Protein AF-A0A2E7R011-F1 (afdb_monomer_lite)

Secondary structure (DSSP, 8-state):
-HHHHHTTSSS----HHHHHHHHHHHHHHHHTS-HHHHHHHHHHHHHTTSS-HHHHHHHHHHHHHHHHHHHHHTT--HHHHHHHHHHTS----TTTSPPTTTTTT----S--PPP--------PPP--------

Radius of gyration: 21.11 Å; chains: 1; bounding box: 48×25×80 Å

pLDDT: mean 77.95, std 20.34, range [31.95, 95.88]

Foldseek 3Di:
DVVCCVVVVDVDDDPPVCVVVVVVVVVVQVLQAAPLVVVLVVVLVVVLVPDDPVVSVVSNVVSVVVSQVVLVVLVARQVVQQCCCVPPVVQDDVVPHRGACRNVSDRDDPDDRRPPDPPPPPPPDPPPPDDDDD

Sequence (134 aa):
GKEAAKMGMVNYSVPLKNLRKETLKLAKELLEKNPNVLRGTKHAIRATQDMSWRAAADYLAAKGAEIKVRDAARGHDAYAEGIRQFIDEKAYRPVFSPYVGAADGKTTEKGGKPRASAARKKKASPKKRVGKKK

Structure (mmCI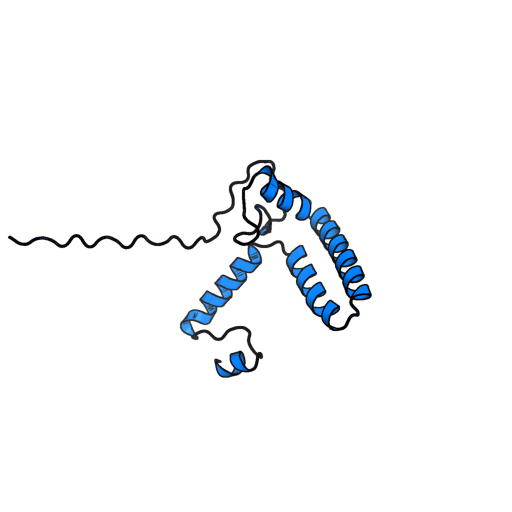F, N/CA/C/O backbone):
data_AF-A0A2E7R011-F1
#
_entry.id   AF-A0A2E7R011-F1
#
loop_
_atom_site.group_PDB
_atom_site.id
_atom_site.type_symbol
_atom_site.label_atom_id
_atom_site.label_alt_id
_atom_site.label_comp_id
_atom_site.label_asym_id
_atom_site.label_entity_id
_atom_site.label_seq_id
_atom_site.pdbx_PDB_ins_code
_atom_site.Cartn_x
_atom_site.Cartn_y
_atom_site.Cartn_z
_atom_site.occupancy
_atom_site.B_iso_or_equiv
_atom_site.auth_seq_id
_atom_site.auth_comp_id
_atom_site.auth_asym_id
_atom_site.auth_atom_id
_atom_site.pdbx_PDB_model_num
ATOM 1 N N . GLY A 1 1 ? -24.058 -0.841 13.703 1.00 80.44 1 GLY A N 1
ATOM 2 C CA . GLY A 1 1 ? -22.624 -1.023 14.021 1.00 80.44 1 GLY A CA 1
ATOM 3 C C . GLY A 1 1 ? -22.166 -2.440 13.736 1.00 80.44 1 GLY A C 1
ATOM 4 O O . GLY A 1 1 ? -21.588 -2.681 12.687 1.00 80.44 1 GLY A O 1
ATOM 5 N N . LYS A 1 2 ? -22.460 -3.383 14.640 1.00 87.31 2 LYS A N 1
ATOM 6 C CA . LYS A 1 2 ? -22.047 -4.790 14.492 1.00 87.31 2 LYS A CA 1
ATOM 7 C C . LYS A 1 2 ? -22.677 -5.480 13.277 1.00 87.31 2 LYS A C 1
ATOM 9 O O . LYS A 1 2 ? -21.984 -6.198 12.572 1.00 87.31 2 LYS A O 1
ATOM 14 N N . GLU A 1 3 ? -23.955 -5.228 13.005 1.00 89.75 3 GLU A N 1
ATOM 15 C CA . GLU A 1 3 ? -24.648 -5.782 11.829 1.00 89.75 3 GLU A CA 1
ATOM 16 C C . GLU A 1 3 ? -24.116 -5.210 10.513 1.00 89.75 3 GLU A C 1
ATOM 18 O O . GLU A 1 3 ? -23.797 -5.970 9.609 1.00 89.75 3 GLU A O 1
ATOM 23 N N . ALA A 1 4 ? -23.880 -3.896 10.445 1.00 89.00 4 ALA A N 1
ATOM 24 C CA . ALA A 1 4 ? -23.251 -3.263 9.283 1.00 89.00 4 ALA A CA 1
ATOM 25 C C . ALA A 1 4 ? -21.858 -3.845 8.964 1.00 89.00 4 ALA A C 1
ATOM 27 O O . ALA A 1 4 ? -21.492 -3.957 7.797 1.00 89.00 4 ALA A O 1
ATOM 28 N N . ALA A 1 5 ? -21.089 -4.239 9.989 1.00 90.62 5 ALA A N 1
ATOM 29 C CA . ALA A 1 5 ? -19.804 -4.909 9.789 1.00 90.62 5 ALA A CA 1
ATOM 30 C C . ALA A 1 5 ? -19.973 -6.335 9.244 1.00 90.62 5 ALA A C 1
ATOM 32 O O . ALA A 1 5 ? -19.207 -6.751 8.383 1.00 90.62 5 ALA A O 1
ATOM 33 N N . LYS A 1 6 ? -21.002 -7.071 9.693 1.00 91.44 6 LYS A N 1
ATOM 34 C CA . LYS A 1 6 ? -21.328 -8.401 9.149 1.00 91.44 6 LYS A CA 1
ATOM 35 C C . LYS A 1 6 ? -21.752 -8.335 7.681 1.00 91.44 6 LYS A C 1
ATOM 37 O O . LYS A 1 6 ? -21.399 -9.218 6.914 1.00 91.44 6 LYS A O 1
ATOM 42 N N . MET A 1 7 ? -22.483 -7.289 7.301 1.00 92.75 7 MET A N 1
ATOM 43 C CA . MET A 1 7 ? -22.945 -7.062 5.927 1.00 92.75 7 MET A CA 1
ATOM 44 C C . MET A 1 7 ? -21.853 -6.495 4.999 1.00 92.75 7 MET A C 1
ATOM 46 O O . MET A 1 7 ? -22.113 -6.290 3.820 1.00 92.75 7 MET A O 1
ATOM 50 N N . GLY A 1 8 ? -20.649 -6.199 5.506 1.00 87.44 8 GLY A N 1
ATOM 51 C CA . GLY A 1 8 ? -19.546 -5.646 4.707 1.00 87.44 8 GLY A CA 1
ATOM 52 C C . GLY A 1 8 ? -19.670 -4.154 4.367 1.00 87.44 8 GLY A C 1
ATOM 53 O O . GLY A 1 8 ? -18.836 -3.624 3.639 1.00 87.44 8 GLY A O 1
ATOM 54 N N . MET A 1 9 ? -20.666 -3.451 4.916 1.00 91.25 9 MET A N 1
ATOM 55 C CA . MET A 1 9 ? -20.848 -2.008 4.706 1.00 91.25 9 MET A CA 1
ATOM 56 C C . MET A 1 9 ? -19.799 -1.177 5.460 1.00 91.25 9 MET A C 1
ATOM 58 O O . MET A 1 9 ? -19.450 -0.076 5.039 1.00 91.25 9 MET A O 1
ATOM 62 N N . VAL A 1 10 ? -19.285 -1.698 6.580 1.00 91.50 10 VAL A N 1
ATOM 63 C CA . VAL A 1 10 ? -18.169 -1.097 7.322 1.00 91.50 10 VAL A CA 1
ATOM 64 C C . VAL A 1 10 ? -17.085 -2.130 7.599 1.00 91.50 10 VAL A C 1
ATOM 66 O O . VAL A 1 10 ? -17.369 -3.281 7.913 1.00 91.50 10 VAL A O 1
ATOM 69 N N . ASN A 1 11 ? -15.830 -1.695 7.543 1.00 89.31 11 ASN A N 1
ATOM 70 C CA . ASN A 1 11 ? -14.667 -2.577 7.656 1.00 89.31 11 ASN A CA 1
ATOM 71 C C . ASN A 1 11 ? -14.548 -3.184 9.066 1.00 89.31 11 ASN A C 1
ATOM 73 O O . ASN A 1 11 ? -14.229 -4.357 9.223 1.00 89.31 11 ASN A O 1
ATOM 77 N N . TYR A 1 12 ? -14.793 -2.369 10.100 1.00 89.06 12 TYR A N 1
ATOM 78 C CA . TYR A 1 12 ? -14.682 -2.757 11.507 1.00 89.06 12 TYR A CA 1
ATOM 79 C C . TYR A 1 12 ? -15.760 -2.066 12.347 1.00 89.06 12 TYR A C 1
ATOM 81 O O . TYR A 1 12 ? -16.041 -0.882 12.160 1.00 89.06 12 TYR A O 1
ATOM 89 N N . SER A 1 13 ? -16.320 -2.779 13.329 1.00 92.12 13 SER A N 1
ATOM 90 C CA . SER A 1 13 ? -17.203 -2.197 14.347 1.00 92.12 13 SER A CA 1
ATOM 91 C C . SER A 1 13 ? -16.509 -2.198 15.706 1.00 92.12 13 SER A C 1
ATOM 93 O O . SER A 1 13 ? -16.194 -3.251 16.254 1.00 92.12 13 SER A O 1
ATOM 95 N N . VAL A 1 14 ? -16.304 -1.005 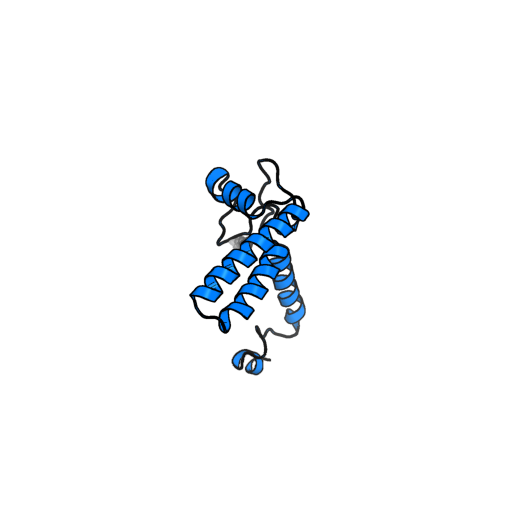16.266 1.00 90.94 14 VAL A N 1
ATOM 96 C CA . VAL A 1 14 ? -15.696 -0.799 17.589 1.00 90.94 14 VAL A CA 1
ATOM 97 C C . VAL A 1 14 ? -16.651 -0.022 18.506 1.00 90.94 14 VAL A C 1
ATOM 99 O O . VAL A 1 14 ? -17.513 0.703 18.003 1.00 90.94 14 VAL A O 1
ATOM 102 N N . PRO A 1 15 ? -16.540 -0.146 19.845 1.00 93.06 15 PRO A N 1
ATOM 103 C CA . PRO A 1 15 ? -17.335 0.662 20.770 1.00 93.06 15 PRO A CA 1
ATOM 104 C C . PRO A 1 15 ? -17.109 2.162 20.549 1.00 93.06 15 PRO A C 1
ATOM 106 O O . PRO A 1 15 ? -15.970 2.583 20.348 1.00 93.06 15 PRO A O 1
ATOM 109 N N . LEU A 1 16 ? -18.166 2.976 20.664 1.00 91.00 16 LEU A N 1
ATOM 110 C CA . LEU A 1 16 ? -18.125 4.420 20.380 1.00 91.00 16 LEU A CA 1
ATOM 111 C C . LEU A 1 16 ? -16.990 5.147 21.123 1.00 91.00 16 LEU A C 1
ATOM 113 O O . LEU A 1 16 ? -16.259 5.930 20.523 1.00 91.00 16 LEU A O 1
ATOM 117 N N . LYS A 1 17 ? -16.776 4.808 22.403 1.00 93.75 17 LYS A N 1
ATOM 118 C CA . LYS A 1 17 ? -15.702 5.371 23.245 1.00 93.75 17 LYS A CA 1
ATOM 119 C C . LYS A 1 17 ? -14.294 5.162 22.662 1.00 93.75 17 LYS A C 1
ATOM 121 O O . LYS A 1 17 ? -13.402 5.965 22.911 1.00 93.75 17 LYS A O 1
ATOM 126 N N . ASN A 1 18 ? -14.097 4.103 21.875 1.00 92.56 18 ASN A N 1
ATOM 127 C CA . ASN A 1 18 ? -12.809 3.735 21.286 1.00 92.56 18 ASN A CA 1
ATOM 128 C C . ASN A 1 18 ? -12.691 4.103 19.801 1.00 92.56 18 ASN A C 1
ATOM 130 O O . ASN A 1 18 ? -11.597 3.986 19.251 1.00 92.56 18 ASN A O 1
ATOM 134 N N . LEU A 1 19 ? -13.768 4.567 19.156 1.00 92.44 19 LEU A N 1
ATOM 135 C CA . LEU A 1 19 ? -13.812 4.810 17.711 1.00 92.44 19 LEU A CA 1
ATOM 136 C C . LEU A 1 19 ? -12.668 5.712 17.244 1.00 92.44 19 LEU A C 1
ATOM 138 O O . LEU A 1 19 ? -11.868 5.319 16.401 1.00 92.44 19 LEU A O 1
ATOM 142 N N . ARG A 1 20 ? -12.519 6.886 17.867 1.00 93.38 20 ARG A N 1
ATOM 143 C CA . ARG A 1 20 ? -11.462 7.842 17.511 1.00 93.38 20 ARG A CA 1
ATOM 144 C C . ARG A 1 20 ? -10.063 7.254 17.694 1.00 93.38 20 ARG A C 1
ATOM 146 O O . ARG A 1 20 ? -9.182 7.489 16.873 1.00 93.38 20 ARG A O 1
ATOM 153 N N . LYS A 1 21 ? -9.856 6.482 18.761 1.00 95.19 21 LYS A N 1
ATOM 154 C CA . LYS A 1 21 ? -8.562 5.867 19.071 1.00 95.19 21 LYS A CA 1
ATOM 155 C C . LYS A 1 21 ? -8.174 4.825 18.022 1.00 95.19 21 LYS A C 1
ATOM 157 O O . LYS A 1 21 ? -7.042 4.857 17.545 1.00 95.19 21 LYS A O 1
ATOM 162 N N . GLU A 1 22 ? -9.092 3.934 17.655 1.00 93.25 22 GLU A N 1
ATOM 163 C CA . GLU A 1 22 ? -8.824 2.887 16.662 1.00 93.25 22 GLU A CA 1
ATOM 164 C C . GLU A 1 22 ? -8.670 3.468 15.247 1.00 93.25 22 GLU A C 1
ATOM 166 O O . GLU A 1 22 ? -7.746 3.078 14.536 1.00 93.25 22 GLU A O 1
ATOM 171 N N . THR A 1 23 ? -9.462 4.479 14.867 1.00 93.62 23 THR A N 1
ATOM 172 C CA . THR A 1 23 ? -9.281 5.185 13.585 1.00 93.62 23 THR A CA 1
ATOM 173 C C . THR A 1 23 ? -7.911 5.856 13.496 1.00 93.62 23 THR A C 1
ATOM 175 O O . THR A 1 23 ? -7.213 5.715 12.494 1.00 93.62 23 THR A O 1
ATOM 178 N N . LEU A 1 24 ? -7.477 6.550 14.557 1.00 94.94 24 LEU A N 1
ATOM 179 C CA . LEU A 1 24 ? -6.154 7.182 14.590 1.00 94.94 24 LEU A CA 1
ATOM 180 C C . LEU A 1 24 ? -5.019 6.159 14.575 1.00 94.94 24 LEU A C 1
ATOM 182 O O . LEU A 1 24 ? -3.969 6.422 13.995 1.00 94.94 24 LEU A O 1
ATOM 186 N N . LYS A 1 25 ? -5.208 5.001 15.211 1.00 93.88 25 LYS A N 1
ATOM 187 C CA . LYS A 1 25 ? -4.238 3.906 15.171 1.00 93.88 25 LYS A CA 1
ATOM 188 C C . LYS A 1 25 ? -4.057 3.392 13.741 1.00 93.88 25 LYS A C 1
ATOM 190 O O . LYS A 1 25 ? -2.921 3.287 13.295 1.00 93.88 25 LYS A O 1
ATOM 195 N N . LEU A 1 26 ? -5.155 3.150 13.023 1.00 91.62 26 LEU A N 1
ATOM 196 C CA . LEU A 1 26 ? -5.108 2.732 11.621 1.00 91.62 26 LEU A CA 1
ATOM 197 C C . LEU A 1 26 ? -4.449 3.799 10.736 1.00 91.62 26 LEU A C 1
ATOM 199 O O . LEU A 1 26 ? -3.589 3.478 9.922 1.00 91.62 26 LEU A O 1
ATOM 203 N N . ALA A 1 27 ? -4.801 5.073 10.924 1.00 91.56 27 ALA A N 1
ATOM 204 C CA . ALA A 1 27 ? -4.200 6.171 10.168 1.00 91.56 27 ALA A CA 1
ATOM 205 C C . ALA A 1 27 ? -2.680 6.255 10.384 1.00 91.56 27 ALA A C 1
ATOM 207 O O . ALA A 1 27 ? -1.933 6.409 9.423 1.00 91.56 27 ALA A O 1
ATOM 208 N N . LYS A 1 28 ? -2.210 6.093 11.628 1.00 91.81 28 LYS A N 1
ATOM 209 C CA . LYS A 1 28 ? -0.773 6.053 11.940 1.00 91.81 28 LYS A CA 1
ATOM 210 C C . LYS A 1 28 ? -0.070 4.888 11.249 1.00 91.81 28 LYS A C 1
ATOM 212 O O . LYS A 1 28 ? 0.995 5.086 10.684 1.00 91.81 28 LYS A O 1
ATOM 217 N N . GLU A 1 29 ? -0.688 3.713 11.228 1.00 89.69 29 GLU A N 1
ATOM 218 C CA . GLU A 1 29 ? -0.121 2.538 10.561 1.00 89.69 29 GLU A CA 1
ATOM 219 C C . GLU A 1 29 ? -0.032 2.698 9.032 1.00 89.69 29 GLU A C 1
ATOM 221 O O . GLU A 1 29 ? 0.856 2.139 8.385 1.00 89.69 29 GLU A O 1
ATOM 226 N N . LEU A 1 30 ? -0.963 3.444 8.429 1.00 88.44 30 LEU A N 1
ATOM 227 C CA . LEU A 1 30 ? -0.917 3.776 7.004 1.00 88.44 30 LEU A CA 1
ATOM 228 C C . LEU A 1 30 ? 0.138 4.844 6.701 1.00 88.44 30 LEU A C 1
ATOM 230 O O . LEU A 1 30 ? 0.804 4.747 5.676 1.00 88.44 30 LEU A O 1
ATOM 234 N N . LEU A 1 31 ? 0.325 5.816 7.598 1.00 88.75 31 LEU A N 1
ATOM 235 C CA . LEU A 1 31 ? 1.348 6.859 7.464 1.00 88.75 31 LEU A CA 1
ATOM 236 C C . LEU A 1 31 ? 2.777 6.314 7.526 1.00 88.75 31 LEU A C 1
ATOM 238 O O . LEU A 1 31 ? 3.675 6.929 6.970 1.00 88.75 31 LEU A O 1
ATOM 242 N N . GLU A 1 32 ? 3.003 5.179 8.188 1.00 88.25 32 GLU A N 1
ATOM 243 C CA . GLU A 1 32 ? 4.323 4.537 8.251 1.00 88.25 32 GLU A CA 1
ATOM 244 C C . GLU A 1 32 ? 4.770 3.927 6.907 1.00 88.25 32 GLU A C 1
ATOM 246 O O . GLU A 1 32 ? 5.944 3.595 6.743 1.00 88.25 32 GLU A O 1
ATOM 251 N N . LYS A 1 33 ? 3.854 3.765 5.946 1.00 88.06 33 LYS A N 1
ATOM 252 C CA . LYS A 1 33 ? 4.109 3.134 4.644 1.00 88.06 33 LYS A CA 1
ATOM 253 C C . LYS A 1 33 ? 4.303 4.193 3.555 1.00 88.06 33 LYS A C 1
ATOM 255 O O . LYS A 1 33 ? 3.838 5.323 3.682 1.00 88.06 33 LYS A O 1
ATOM 260 N N . ASN A 1 34 ? 4.934 3.809 2.444 1.00 88.50 34 ASN A N 1
ATOM 261 C CA . ASN A 1 34 ? 5.108 4.714 1.308 1.00 88.50 34 ASN A CA 1
ATOM 262 C C . ASN A 1 34 ? 3.742 5.064 0.663 1.00 88.50 34 ASN A C 1
ATOM 264 O O . ASN A 1 34 ? 3.027 4.159 0.213 1.00 88.50 34 ASN A O 1
ATOM 268 N N . PRO A 1 35 ? 3.373 6.359 0.570 1.00 88.88 35 PRO A N 1
ATOM 269 C CA . PRO A 1 35 ? 2.081 6.789 0.035 1.00 88.88 35 PRO A CA 1
ATOM 270 C C . PRO A 1 35 ? 1.889 6.483 -1.460 1.00 88.88 35 PRO A C 1
ATOM 272 O O . PRO A 1 35 ? 0.768 6.180 -1.875 1.00 88.88 35 PRO A O 1
ATOM 275 N N . ASN A 1 36 ? 2.950 6.524 -2.273 1.00 90.25 36 ASN A N 1
ATOM 276 C CA . ASN A 1 36 ? 2.880 6.210 -3.703 1.00 90.25 36 ASN A CA 1
ATOM 277 C C . ASN A 1 36 ? 2.592 4.725 -3.925 1.00 90.25 36 ASN A C 1
ATOM 279 O O . ASN A 1 36 ? 1.724 4.380 -4.730 1.00 90.25 36 ASN A O 1
ATOM 283 N N . VAL A 1 37 ? 3.257 3.861 -3.152 1.00 89.94 37 VAL A N 1
ATOM 284 C CA . VAL A 1 37 ? 3.026 2.412 -3.166 1.00 89.94 37 VAL A CA 1
ATOM 285 C C . VAL A 1 37 ? 1.596 2.103 -2.724 1.00 89.94 37 VAL A C 1
ATOM 287 O O . VAL A 1 37 ? 0.883 1.394 -3.426 1.00 89.94 37 VAL A O 1
ATOM 290 N N . LEU A 1 38 ? 1.119 2.694 -1.620 1.00 91.25 38 LEU A N 1
ATOM 291 C CA . LEU A 1 38 ? -0.259 2.495 -1.150 1.00 91.25 38 LEU A CA 1
ATOM 292 C C . LEU A 1 38 ? -1.305 2.903 -2.193 1.00 91.25 38 LEU A C 1
ATOM 294 O O . LEU A 1 38 ? -2.286 2.187 -2.415 1.00 91.25 38 LEU A O 1
ATOM 298 N N . ARG A 1 39 ? -1.100 4.050 -2.849 1.00 91.50 39 ARG A N 1
ATOM 299 C CA . ARG A 1 39 ? -1.984 4.523 -3.918 1.00 91.50 39 ARG A CA 1
ATOM 300 C C . ARG A 1 39 ? -1.974 3.568 -5.110 1.00 91.50 39 ARG A C 1
ATOM 302 O O . ARG A 1 39 ? -3.044 3.211 -5.603 1.00 91.50 39 ARG A O 1
ATOM 309 N N . GLY A 1 40 ? -0.787 3.150 -5.546 1.00 92.50 40 GLY A N 1
ATOM 310 C CA . GLY A 1 40 ? -0.613 2.204 -6.643 1.00 92.50 40 GLY A CA 1
ATOM 311 C C . GLY A 1 40 ? -1.312 0.876 -6.363 1.00 92.50 40 GLY A C 1
ATOM 312 O O . GLY A 1 40 ? -2.126 0.438 -7.171 1.00 92.50 40 GLY A O 1
ATOM 313 N N . THR A 1 41 ? -1.111 0.306 -5.174 1.00 92.81 41 THR A N 1
ATOM 314 C CA . THR A 1 41 ? -1.771 -0.932 -4.738 1.00 92.81 41 THR A CA 1
ATOM 315 C C . THR A 1 41 ? -3.292 -0.794 -4.703 1.00 92.81 41 THR A C 1
ATOM 317 O O . THR A 1 41 ? -4.004 -1.689 -5.151 1.00 92.81 41 THR A O 1
ATOM 320 N N . LYS A 1 42 ? -3.825 0.345 -4.241 1.00 93.75 42 LYS A N 1
ATOM 321 C CA . LYS A 1 42 ? -5.276 0.592 -4.261 1.00 93.75 42 LYS A CA 1
ATOM 322 C C . LYS A 1 42 ? -5.840 0.597 -5.685 1.00 93.75 42 LYS A C 1
ATOM 324 O O . LYS A 1 42 ? -6.937 0.089 -5.905 1.00 93.75 42 LYS A O 1
ATOM 329 N N . HIS A 1 43 ? -5.120 1.187 -6.637 1.00 94.06 43 HIS A N 1
ATOM 330 C CA . HIS A 1 43 ? -5.529 1.200 -8.043 1.00 94.06 43 HIS A CA 1
ATOM 331 C C . HIS A 1 43 ? -5.385 -0.178 -8.694 1.00 94.06 43 HIS A C 1
ATOM 333 O O . HIS A 1 43 ? -6.246 -0.558 -9.480 1.00 94.06 43 HIS A O 1
ATOM 339 N N . ALA A 1 44 ? -4.331 -0.920 -8.344 1.00 94.38 44 ALA A N 1
ATOM 340 C CA . ALA A 1 44 ? -4.109 -2.294 -8.773 1.00 94.38 44 ALA A CA 1
ATOM 341 C C . ALA A 1 44 ? -5.291 -3.185 -8.389 1.00 94.38 44 ALA A C 1
ATOM 343 O O . ALA A 1 44 ? -5.973 -3.685 -9.271 1.00 94.38 44 ALA A O 1
ATOM 344 N N . ILE A 1 45 ? -5.603 -3.269 -7.092 1.00 93.62 45 ILE A N 1
ATOM 345 C CA . ILE A 1 45 ? -6.658 -4.149 -6.569 1.00 93.62 45 ILE A CA 1
ATOM 346 C C . ILE A 1 45 ? -8.012 -3.877 -7.232 1.00 93.62 45 ILE A C 1
ATOM 348 O O . ILE A 1 45 ? -8.734 -4.815 -7.538 1.00 93.62 45 ILE A O 1
ATOM 352 N N . ARG A 1 46 ? -8.365 -2.604 -7.449 1.00 92.69 46 ARG A N 1
ATOM 353 C CA . ARG A 1 46 ? -9.658 -2.238 -8.046 1.00 92.69 46 ARG A CA 1
ATOM 354 C C . ARG A 1 46 ? -9.741 -2.574 -9.530 1.00 92.69 46 ARG A C 1
ATOM 356 O O . ARG A 1 46 ? -10.783 -3.012 -9.981 1.00 92.69 46 ARG A O 1
ATOM 363 N N . ALA A 1 47 ? -8.669 -2.345 -10.281 1.00 92.75 47 ALA A N 1
ATOM 364 C CA . ALA A 1 47 ? -8.683 -2.549 -11.725 1.00 92.75 47 ALA A CA 1
ATOM 365 C C . ALA A 1 47 ? -8.539 -4.028 -12.105 1.00 92.75 47 ALA A C 1
ATOM 367 O O . ALA A 1 47 ? -9.146 -4.476 -13.068 1.00 92.75 47 ALA A O 1
ATOM 368 N N . THR A 1 48 ? -7.767 -4.807 -11.342 1.00 93.81 48 THR A N 1
ATOM 369 C CA . THR A 1 48 ? -7.490 -6.214 -11.670 1.00 93.81 48 THR A CA 1
ATOM 370 C C . THR A 1 48 ? -8.687 -7.140 -11.448 1.00 93.81 48 THR A C 1
ATOM 372 O O . THR A 1 48 ? -8.630 -8.285 -11.877 1.00 93.81 48 THR A O 1
ATOM 375 N N . GLN A 1 49 ? -9.740 -6.684 -10.759 1.00 91.69 49 GLN A N 1
ATOM 376 C CA . GLN A 1 49 ? -10.936 -7.489 -10.475 1.00 91.69 49 GLN A CA 1
ATOM 377 C C . GLN A 1 49 ? -11.742 -7.819 -11.735 1.00 91.69 49 GLN A C 1
ATOM 379 O O . GLN A 1 49 ? -12.271 -8.921 -11.835 1.00 91.69 49 GLN A O 1
ATOM 384 N N . ASP A 1 50 ? -11.764 -6.903 -12.703 1.00 91.38 50 ASP A N 1
ATOM 385 C CA . ASP A 1 50 ? -12.576 -7.028 -13.919 1.00 91.38 50 ASP A CA 1
ATOM 386 C C . ASP A 1 50 ? -11.739 -7.414 -15.156 1.00 91.38 50 ASP A C 1
ATOM 388 O O . ASP A 1 50 ? -12.242 -7.463 -16.277 1.00 91.38 50 ASP A O 1
ATOM 392 N N . MET A 1 51 ? -10.437 -7.666 -14.977 1.00 93.31 51 MET A N 1
ATOM 393 C CA . MET A 1 51 ? -9.488 -7.927 -16.064 1.00 93.31 51 MET A CA 1
ATOM 394 C C . MET A 1 51 ? -9.166 -9.416 -16.214 1.00 93.31 51 MET A C 1
ATOM 396 O O . MET A 1 51 ? -9.096 -10.167 -15.242 1.00 93.31 51 MET A O 1
ATOM 400 N N . SER A 1 52 ? -8.863 -9.836 -17.447 1.00 95.88 52 SER A N 1
ATOM 401 C CA . SER A 1 52 ? -8.256 -11.150 -17.682 1.00 95.88 52 SER A CA 1
ATOM 402 C C . SER A 1 52 ? -6.862 -11.219 -17.057 1.00 95.88 52 SER A C 1
ATOM 404 O O . SER A 1 52 ? -6.180 -10.203 -16.926 1.00 95.88 52 SER A O 1
ATOM 406 N N . TRP A 1 53 ? -6.391 -12.424 -16.731 1.00 93.94 53 TRP A N 1
ATOM 407 C CA . TRP A 1 53 ? -5.079 -12.607 -16.101 1.00 93.94 53 TRP A CA 1
ATOM 408 C C . TRP A 1 53 ? -3.930 -11.943 -16.880 1.00 93.94 53 TRP A C 1
ATOM 410 O O . TRP A 1 53 ? -3.087 -11.279 -16.281 1.00 93.94 53 TRP A O 1
ATOM 420 N N . ARG A 1 54 ? -3.919 -12.063 -18.216 1.00 95.75 54 ARG A N 1
ATOM 421 C CA . ARG A 1 54 ? -2.876 -11.454 -19.062 1.00 95.75 54 ARG A CA 1
ATOM 422 C C . ARG A 1 54 ? -2.911 -9.927 -18.998 1.00 95.75 54 ARG A C 1
ATOM 424 O O . ARG A 1 54 ? -1.868 -9.306 -18.827 1.00 95.75 54 ARG A O 1
ATOM 431 N N . ALA A 1 55 ? -4.104 -9.339 -19.089 1.00 95.25 55 ALA A N 1
ATOM 432 C CA . ALA A 1 55 ? -4.281 -7.893 -18.988 1.00 95.25 55 ALA A CA 1
ATOM 433 C C . ALA A 1 55 ? -3.944 -7.377 -17.580 1.00 95.25 55 ALA A C 1
ATOM 435 O O . ALA A 1 55 ? -3.297 -6.346 -17.432 1.00 95.25 55 ALA A O 1
ATOM 436 N N . ALA A 1 56 ? -4.321 -8.125 -16.541 1.00 95.38 56 ALA A N 1
ATOM 437 C CA . ALA A 1 56 ? -3.987 -7.804 -15.162 1.00 95.38 56 ALA A CA 1
ATOM 438 C C . ALA A 1 56 ? -2.468 -7.834 -14.924 1.00 95.38 56 ALA A C 1
ATOM 440 O O . ALA A 1 56 ? -1.942 -6.938 -14.270 1.00 95.38 56 ALA A O 1
ATOM 441 N N . ALA A 1 57 ? -1.755 -8.825 -15.470 1.00 94.75 57 ALA A N 1
ATOM 442 C CA . ALA A 1 57 ? -0.301 -8.916 -15.360 1.00 94.75 57 ALA A CA 1
ATOM 443 C C . ALA A 1 57 ? 0.402 -7.714 -16.014 1.00 94.75 57 ALA A C 1
ATOM 445 O O . ALA A 1 57 ? 1.273 -7.103 -15.391 1.00 94.75 57 ALA A O 1
ATOM 446 N N . ASP A 1 58 ? -0.024 -7.333 -17.221 1.00 95.50 58 ASP A N 1
ATOM 447 C CA . ASP A 1 58 ? 0.509 -6.162 -17.925 1.00 95.50 58 ASP A CA 1
ATOM 448 C C . ASP A 1 58 ? 0.200 -4.856 -17.172 1.00 95.50 58 ASP A C 1
ATOM 450 O O . ASP A 1 58 ? 1.082 -4.034 -16.914 1.00 95.50 58 ASP A O 1
ATOM 454 N N . TYR A 1 59 ? -1.031 -4.709 -16.676 1.00 95.31 59 TYR A N 1
ATOM 455 C CA . TYR A 1 59 ? -1.429 -3.560 -15.866 1.00 95.31 59 TYR A CA 1
ATOM 456 C C . TYR A 1 59 ? -0.624 -3.445 -14.563 1.00 95.31 59 TYR A C 1
ATOM 458 O O . TYR A 1 59 ? -0.216 -2.346 -14.176 1.00 95.31 59 TYR A O 1
ATOM 466 N N . LEU A 1 60 ? -0.361 -4.563 -13.879 1.00 94.62 60 LEU A N 1
ATOM 467 C CA . LEU A 1 60 ? 0.474 -4.586 -12.676 1.00 94.62 60 LEU A CA 1
ATOM 468 C C . LEU A 1 60 ? 1.919 -4.179 -12.984 1.00 94.62 60 LEU A C 1
ATOM 470 O O . LEU A 1 60 ? 2.502 -3.411 -12.214 1.00 94.62 60 LEU A O 1
ATOM 474 N N . ALA A 1 61 ? 2.479 -4.633 -14.108 1.00 94.19 61 ALA A N 1
ATOM 475 C CA . ALA A 1 61 ? 3.809 -4.227 -14.551 1.00 94.19 61 ALA A CA 1
ATOM 476 C C . ALA A 1 61 ? 3.868 -2.716 -14.836 1.00 94.19 61 ALA A C 1
ATOM 478 O O . ALA A 1 61 ? 4.746 -2.019 -14.315 1.00 94.19 61 ALA A O 1
ATOM 479 N N . ALA A 1 62 ? 2.880 -2.186 -15.563 1.00 94.69 62 ALA A N 1
ATOM 480 C CA . ALA A 1 62 ? 2.759 -0.759 -15.851 1.00 94.69 62 ALA A CA 1
ATOM 481 C C . ALA A 1 62 ? 2.614 0.081 -14.569 1.00 94.69 62 ALA A C 1
ATOM 483 O O . ALA A 1 62 ? 3.293 1.097 -14.400 1.00 94.69 62 ALA A O 1
ATOM 484 N N . LYS A 1 63 ? 1.790 -0.366 -13.610 1.00 93.94 63 LYS A N 1
ATOM 485 C CA . LYS A 1 63 ? 1.658 0.304 -12.306 1.00 93.94 63 LYS A CA 1
ATOM 486 C C . LYS A 1 63 ? 2.932 0.240 -11.477 1.00 93.94 63 LYS A C 1
ATOM 488 O O . LYS A 1 63 ? 3.256 1.224 -10.816 1.00 93.94 63 LYS A O 1
ATOM 493 N N . GLY A 1 64 ? 3.677 -0.861 -11.538 1.00 92.00 64 GLY A N 1
ATOM 494 C CA . GLY A 1 64 ? 4.996 -0.970 -10.919 1.00 92.00 64 GLY A CA 1
ATOM 495 C C . GLY A 1 64 ? 5.977 0.074 -11.461 1.00 92.00 64 GLY A C 1
ATOM 496 O O . GLY A 1 64 ? 6.653 0.743 -10.679 1.00 92.00 64 GLY A O 1
ATOM 497 N N . ALA A 1 65 ? 6.013 0.268 -12.781 1.00 92.12 65 ALA A N 1
ATOM 498 C CA . ALA A 1 65 ? 6.834 1.301 -13.411 1.00 92.12 65 ALA A CA 1
ATOM 499 C C . ALA A 1 65 ? 6.398 2.721 -12.999 1.00 92.12 65 ALA A C 1
ATOM 501 O O . ALA A 1 65 ? 7.234 3.540 -12.620 1.00 92.12 65 ALA A O 1
ATOM 502 N N . GLU A 1 66 ? 5.090 2.998 -12.978 1.00 92.12 66 GLU A N 1
ATOM 503 C CA . GLU A 1 66 ? 4.535 4.289 -12.541 1.00 92.12 66 GLU A CA 1
ATOM 504 C C . GLU A 1 66 ? 4.913 4.628 -11.089 1.00 92.12 66 GLU A C 1
ATOM 506 O O . GLU A 1 66 ? 5.252 5.775 -10.788 1.00 92.12 66 GLU A O 1
ATOM 511 N N . ILE A 1 67 ? 4.876 3.643 -10.183 1.00 90.94 67 ILE A N 1
ATOM 512 C CA . ILE A 1 67 ? 5.289 3.825 -8.783 1.00 90.94 67 ILE A CA 1
ATOM 513 C C . ILE A 1 67 ? 6.767 4.215 -8.713 1.00 90.94 67 ILE A C 1
ATOM 515 O O . ILE A 1 67 ? 7.091 5.191 -8.040 1.00 90.94 67 ILE A O 1
ATOM 519 N N . LYS A 1 68 ? 7.644 3.510 -9.441 1.00 88.81 68 LYS A N 1
ATOM 520 C CA . LYS A 1 68 ? 9.087 3.801 -9.462 1.00 88.81 68 LYS A CA 1
ATOM 521 C C . LYS A 1 68 ? 9.377 5.223 -9.935 1.00 88.81 68 LYS A C 1
ATOM 523 O O . LYS A 1 68 ? 10.149 5.926 -9.297 1.00 88.81 68 LYS A O 1
ATOM 528 N N . VAL A 1 69 ? 8.717 5.675 -11.002 1.00 90.69 69 VAL A N 1
ATOM 529 C CA . VAL A 1 69 ? 8.886 7.044 -11.518 1.00 90.69 69 VAL A CA 1
ATOM 530 C C . VAL A 1 69 ? 8.429 8.086 -10.493 1.00 90.69 69 VAL A C 1
ATOM 532 O O . VAL A 1 69 ? 9.108 9.088 -10.275 1.00 90.69 69 VAL A O 1
ATOM 535 N N . ARG A 1 70 ? 7.295 7.855 -9.822 1.00 88.12 70 ARG A N 1
ATOM 536 C CA . ARG A 1 70 ? 6.789 8.772 -8.788 1.00 88.12 70 ARG A CA 1
ATOM 537 C C . ARG A 1 70 ? 7.659 8.819 -7.542 1.00 88.12 70 ARG A C 1
ATOM 539 O O . ARG A 1 70 ? 7.770 9.879 -6.928 1.00 88.12 70 ARG A O 1
ATOM 546 N N . ASP A 1 71 ? 8.231 7.688 -7.153 1.00 85.44 71 ASP A N 1
ATOM 547 C CA . ASP A 1 71 ? 9.176 7.629 -6.044 1.00 85.44 71 ASP A CA 1
ATOM 548 C C . ASP A 1 71 ? 10.482 8.338 -6.418 1.00 85.44 71 ASP A C 1
ATOM 550 O O . ASP A 1 71 ? 10.949 9.183 -5.651 1.00 85.44 71 ASP A O 1
ATOM 554 N N . ALA A 1 72 ? 10.995 8.122 -7.633 1.00 84.88 72 ALA A N 1
ATOM 555 C CA . ALA A 1 72 ? 12.174 8.821 -8.140 1.00 84.88 72 ALA A CA 1
ATOM 556 C C . ALA A 1 72 ? 11.970 10.346 -8.175 1.00 84.88 72 ALA A C 1
ATOM 558 O O . ALA A 1 72 ? 12.867 11.093 -7.796 1.00 84.88 72 ALA A O 1
ATOM 559 N N . ALA A 1 73 ? 10.768 10.821 -8.521 1.00 82.94 73 ALA A N 1
ATOM 560 C CA . ALA A 1 73 ? 10.420 12.244 -8.453 1.00 82.94 73 ALA A CA 1
ATOM 561 C C . ALA A 1 73 ? 10.442 12.820 -7.019 1.00 82.94 73 ALA A C 1
ATOM 563 O O . ALA A 1 73 ? 10.595 14.027 -6.847 1.00 82.94 73 ALA A O 1
ATOM 564 N N . ARG A 1 74 ? 10.320 11.980 -5.980 1.00 75.75 74 ARG A N 1
ATOM 565 C CA . ARG A 1 74 ? 10.544 12.357 -4.570 1.00 75.75 74 ARG A CA 1
ATOM 566 C C . ARG A 1 74 ? 12.004 12.204 -4.127 1.00 75.75 74 ARG A C 1
ATOM 568 O O . ARG A 1 74 ? 12.287 12.419 -2.953 1.00 75.75 74 ARG A O 1
ATOM 575 N N . GLY A 1 75 ? 12.915 11.840 -5.030 1.00 75.62 75 GLY A N 1
ATOM 576 C CA . GLY A 1 75 ? 14.310 11.538 -4.707 1.00 75.62 75 GLY A CA 1
ATOM 577 C C . GLY A 1 75 ? 14.478 10.216 -3.957 1.00 75.62 75 GLY A C 1
ATOM 578 O O . GLY A 1 75 ? 15.440 10.050 -3.213 1.00 75.62 75 GLY A O 1
ATOM 579 N N . HIS A 1 76 ? 13.530 9.289 -4.111 1.00 75.25 76 HIS A N 1
ATOM 580 C CA . HIS A 1 76 ? 13.480 8.045 -3.356 1.00 75.25 76 HIS A CA 1
ATOM 581 C C . HIS A 1 76 ? 13.417 6.836 -4.288 1.00 75.25 76 HIS A C 1
ATOM 583 O O . HIS A 1 76 ? 12.594 6.805 -5.194 1.00 75.25 76 HIS A O 1
ATOM 589 N N . ASP A 1 77 ? 14.203 5.792 -4.032 1.00 82.38 77 ASP A N 1
ATOM 590 C CA . ASP A 1 77 ? 13.965 4.480 -4.641 1.00 82.38 77 ASP A CA 1
ATOM 591 C C . ASP A 1 77 ? 13.485 3.511 -3.563 1.00 82.38 77 ASP A C 1
ATOM 593 O O . ASP A 1 77 ? 14.267 2.914 -2.825 1.00 82.38 77 ASP A O 1
ATOM 597 N N . ALA A 1 78 ? 12.162 3.366 -3.455 1.00 79.88 78 ALA A N 1
ATOM 598 C CA . ALA A 1 78 ? 11.554 2.498 -2.453 1.00 79.88 78 ALA A CA 1
ATOM 599 C C . ALA A 1 78 ? 11.873 1.020 -2.652 1.00 79.88 78 ALA A C 1
ATOM 601 O O . ALA A 1 78 ? 11.906 0.264 -1.681 1.00 79.88 78 ALA A O 1
ATOM 602 N N . TYR A 1 79 ? 12.088 0.604 -3.898 1.00 83.38 79 TYR A N 1
ATOM 603 C CA . TYR A 1 79 ? 12.324 -0.791 -4.214 1.00 83.38 79 TYR A CA 1
ATOM 604 C C . TYR A 1 79 ? 13.761 -1.179 -3.872 1.00 83.38 79 TYR A C 1
ATOM 606 O O . TYR A 1 79 ? 13.974 -2.145 -3.137 1.00 83.38 79 TYR A O 1
ATOM 614 N N . ALA A 1 80 ? 14.736 -0.397 -4.342 1.00 84.81 80 ALA A N 1
ATOM 615 C CA . ALA A 1 80 ? 16.145 -0.655 -4.065 1.00 84.81 80 ALA A CA 1
ATOM 616 C C . ALA A 1 80 ? 16.459 -0.544 -2.566 1.00 84.81 80 ALA A C 1
ATOM 618 O O . ALA A 1 80 ? 17.071 -1.452 -2.005 1.00 84.81 80 ALA A O 1
ATOM 619 N N . GLU A 1 81 ? 15.970 0.501 -1.889 1.00 83.56 81 GLU A N 1
ATOM 620 C CA . GLU A 1 81 ? 16.182 0.671 -0.446 1.00 83.56 81 GLU A CA 1
ATOM 621 C C . GLU A 1 81 ? 15.518 -0.437 0.371 1.00 83.56 81 GLU A C 1
ATOM 623 O O . GLU A 1 81 ? 16.123 -0.981 1.295 1.00 83.56 81 GLU A O 1
ATOM 628 N N . GLY A 1 82 ? 14.296 -0.830 0.003 1.00 84.44 82 GLY A N 1
ATOM 629 C CA . GLY A 1 82 ? 13.599 -1.932 0.655 1.00 84.44 82 GLY A CA 1
ATOM 630 C C . GLY A 1 82 ? 14.360 -3.255 0.539 1.00 84.44 82 GLY A C 1
ATOM 631 O O . GLY A 1 82 ? 14.435 -3.996 1.521 1.00 84.44 82 GLY A O 1
ATOM 632 N N . ILE A 1 83 ? 14.945 -3.553 -0.624 1.00 86.62 83 ILE A N 1
ATOM 633 C CA . ILE A 1 83 ? 15.738 -4.773 -0.831 1.00 86.62 83 ILE A CA 1
ATOM 634 C C . ILE A 1 83 ? 17.068 -4.698 -0.086 1.00 86.62 83 ILE A C 1
ATOM 636 O O . ILE A 1 83 ? 17.395 -5.630 0.647 1.00 86.62 83 ILE A O 1
ATOM 640 N N . ARG A 1 84 ? 17.793 -3.582 -0.201 1.00 86.31 84 ARG A N 1
ATOM 641 C CA . ARG A 1 84 ? 19.075 -3.349 0.477 1.00 86.31 84 ARG A CA 1
ATOM 642 C C . ARG A 1 84 ? 18.942 -3.501 1.991 1.00 86.31 84 ARG A C 1
ATOM 644 O O . ARG A 1 84 ? 19.686 -4.243 2.627 1.00 86.31 84 ARG A O 1
ATOM 651 N N . GLN A 1 85 ? 17.930 -2.870 2.581 1.00 83.56 85 GLN A N 1
ATOM 652 C CA . GLN A 1 85 ? 17.694 -2.943 4.021 1.00 83.56 85 GLN A CA 1
ATOM 653 C C . GLN A 1 85 ? 17.226 -4.332 4.491 1.00 83.56 85 GLN A C 1
ATOM 655 O O . GLN A 1 85 ? 17.390 -4.672 5.664 1.00 83.56 85 GLN A O 1
ATOM 660 N N . PHE A 1 86 ? 16.633 -5.141 3.605 1.00 84.31 86 PHE A N 1
ATOM 661 C CA . PHE A 1 86 ? 16.171 -6.491 3.932 1.00 84.31 86 PHE A CA 1
ATOM 662 C C . PHE A 1 86 ? 17.282 -7.537 3.794 1.00 84.31 86 PHE A C 1
ATOM 664 O O . PHE A 1 86 ? 17.511 -8.307 4.727 1.00 84.31 86 PHE A O 1
ATOM 671 N N . ILE A 1 87 ? 17.950 -7.571 2.639 1.00 86.19 87 ILE A N 1
ATOM 672 C CA . ILE A 1 87 ? 18.950 -8.586 2.296 1.00 86.19 87 ILE A CA 1
ATOM 673 C C . ILE A 1 87 ? 20.293 -8.250 2.948 1.00 86.19 87 ILE A C 1
ATOM 675 O O . ILE A 1 87 ? 20.852 -9.096 3.650 1.00 86.19 87 ILE A O 1
ATOM 679 N N . ASP A 1 88 ? 20.767 -7.015 2.770 1.00 87.12 88 ASP A N 1
ATOM 680 C CA . ASP A 1 88 ? 22.121 -6.624 3.167 1.00 87.12 88 ASP A CA 1
ATOM 681 C C . ASP A 1 88 ? 22.160 -6.179 4.630 1.00 87.12 88 ASP A C 1
ATOM 683 O O . ASP A 1 88 ? 22.916 -6.719 5.436 1.00 87.12 88 ASP A O 1
ATOM 687 N N . GLU A 1 89 ? 21.315 -5.211 5.002 1.00 83.69 89 GLU A N 1
ATOM 688 C CA . GLU A 1 89 ? 21.355 -4.625 6.351 1.00 83.69 89 GLU A CA 1
ATOM 689 C C . GLU A 1 89 ? 20.560 -5.433 7.383 1.00 83.69 89 GLU A C 1
ATOM 691 O O . GLU A 1 89 ? 20.735 -5.235 8.587 1.00 83.69 89 GLU A O 1
ATOM 696 N N . LYS A 1 90 ? 19.660 -6.322 6.931 1.00 82.88 90 LYS A N 1
ATOM 697 C CA . LYS A 1 90 ? 18.718 -7.085 7.777 1.00 82.88 90 LYS A CA 1
ATOM 698 C C . LYS A 1 90 ? 18.008 -6.202 8.819 1.00 82.88 90 LYS A C 1
ATOM 700 O O . LYS A 1 90 ? 17.658 -6.658 9.909 1.00 82.88 90 LYS A O 1
ATOM 705 N N . ALA A 1 91 ? 17.794 -4.929 8.482 1.00 79.19 91 ALA A N 1
ATOM 706 C CA . ALA A 1 91 ? 17.330 -3.881 9.386 1.00 79.19 91 ALA A CA 1
ATOM 707 C C . ALA A 1 91 ? 15.828 -3.981 9.678 1.00 79.19 91 ALA A C 1
ATOM 709 O O . ALA A 1 91 ? 15.343 -3.481 10.696 1.00 79.19 91 ALA A O 1
ATOM 710 N N . TYR A 1 92 ? 15.077 -4.647 8.800 1.00 80.12 92 TYR A N 1
ATOM 711 C CA . TYR A 1 92 ? 13.654 -4.886 8.978 1.00 80.12 92 TYR A CA 1
ATOM 712 C C . TYR A 1 92 ? 13.232 -6.230 8.379 1.00 80.12 92 TYR A C 1
ATOM 714 O O . TYR A 1 92 ? 13.931 -6.841 7.573 1.00 80.12 92 TYR A O 1
ATOM 722 N N . ARG A 1 93 ? 12.053 -6.701 8.792 1.00 79.50 93 ARG A N 1
ATOM 723 C CA . ARG A 1 93 ? 11.399 -7.884 8.226 1.00 79.50 93 ARG A CA 1
ATOM 724 C C . ARG A 1 93 ? 10.106 -7.419 7.554 1.00 79.50 93 ARG A C 1
ATOM 726 O O . ARG A 1 93 ? 9.236 -6.949 8.290 1.00 79.50 93 ARG A O 1
ATOM 733 N N . PRO A 1 94 ? 9.938 -7.588 6.228 1.00 78.06 94 PRO A N 1
ATOM 734 C CA . PRO A 1 94 ? 8.792 -7.057 5.480 1.00 78.06 94 PRO A CA 1
ATOM 735 C C . PRO A 1 94 ? 7.412 -7.421 6.045 1.00 78.06 94 PRO A C 1
ATOM 737 O O . PRO A 1 94 ? 6.463 -6.659 5.903 1.00 78.06 94 PRO A O 1
ATOM 740 N N . VAL A 1 95 ? 7.299 -8.562 6.731 1.00 76.38 95 VAL A N 1
ATOM 741 C CA . VAL A 1 95 ? 6.045 -9.028 7.352 1.00 76.38 95 VAL A CA 1
ATOM 742 C C . VAL A 1 95 ? 5.685 -8.256 8.631 1.00 76.38 95 VAL A C 1
ATOM 744 O O . VAL A 1 95 ? 4.516 -8.173 8.992 1.00 76.38 95 VAL A O 1
ATOM 747 N N . PHE A 1 96 ? 6.672 -7.703 9.340 1.00 76.94 96 PHE A N 1
ATOM 748 C CA . PHE A 1 96 ? 6.482 -7.132 10.680 1.00 76.94 96 PHE A CA 1
ATOM 749 C C . PHE A 1 96 ? 6.635 -5.611 10.736 1.00 76.94 96 PHE A C 1
ATOM 7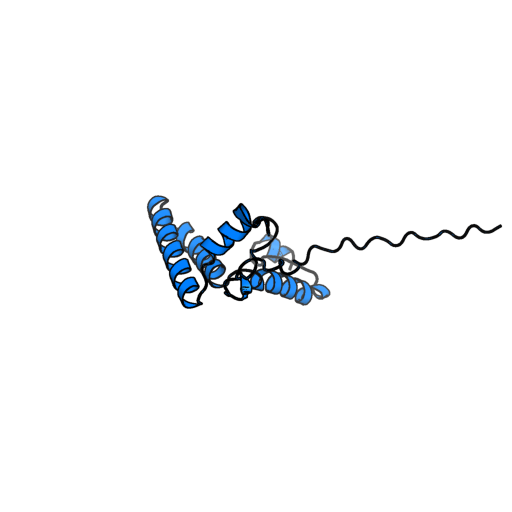51 O O . PHE A 1 96 ? 6.143 -4.993 11.677 1.00 76.94 96 PHE A O 1
ATOM 758 N N . SER A 1 97 ? 7.334 -5.007 9.775 1.00 80.94 97 SER A N 1
ATOM 759 C CA . SER A 1 97 ? 7.605 -3.569 9.751 1.00 80.94 97 SER A CA 1
ATOM 760 C C . SER A 1 97 ? 7.819 -3.093 8.313 1.00 80.94 97 SER A C 1
ATOM 762 O O . SER A 1 97 ? 8.336 -3.868 7.508 1.00 80.94 97 SER A O 1
ATOM 764 N N . PRO A 1 98 ? 7.476 -1.837 7.974 1.00 83.94 98 PRO A N 1
ATOM 765 C CA . PRO A 1 98 ? 7.990 -1.202 6.764 1.00 83.94 98 PRO A CA 1
ATOM 766 C C . PRO A 1 98 ? 9.510 -0.990 6.862 1.00 83.94 98 PRO A C 1
ATOM 768 O O . PRO A 1 98 ? 10.078 -1.005 7.962 1.00 83.94 98 PRO A O 1
ATOM 771 N N . TYR A 1 99 ? 10.144 -0.780 5.706 1.00 82.75 99 TYR A N 1
ATOM 772 C CA . TYR A 1 99 ? 11.545 -0.370 5.618 1.00 82.75 99 TYR A CA 1
ATOM 773 C C . TYR A 1 99 ? 11.740 1.051 6.177 1.00 82.75 99 TYR A C 1
ATOM 775 O O . TYR A 1 99 ? 10.800 1.847 6.290 1.00 82.75 99 TYR A O 1
ATOM 783 N N . VAL A 1 100 ? 12.970 1.374 6.555 1.00 79.00 100 VAL A N 1
ATOM 784 C CA . VAL A 1 100 ? 13.349 2.665 7.132 1.00 79.00 100 VAL A CA 1
ATOM 785 C C . VAL A 1 100 ? 13.311 3.743 6.050 1.00 79.00 100 VAL A C 1
ATOM 787 O O . VAL A 1 100 ? 13.911 3.583 4.994 1.00 79.00 100 VAL A O 1
ATOM 790 N N . GLY A 1 101 ? 12.592 4.839 6.308 1.00 78.69 101 GLY A N 1
ATOM 791 C CA . GLY A 1 101 ? 12.408 5.937 5.347 1.00 78.69 101 GLY A CA 1
ATOM 792 C C . GLY A 1 101 ? 11.143 5.834 4.485 1.00 78.69 101 GLY A C 1
ATOM 793 O O . GLY A 1 101 ? 10.840 6.768 3.743 1.00 78.69 101 GLY A O 1
ATOM 794 N N . ALA A 1 102 ? 10.349 4.762 4.629 1.00 78.69 102 ALA A N 1
ATOM 795 C CA . ALA A 1 102 ? 9.150 4.536 3.817 1.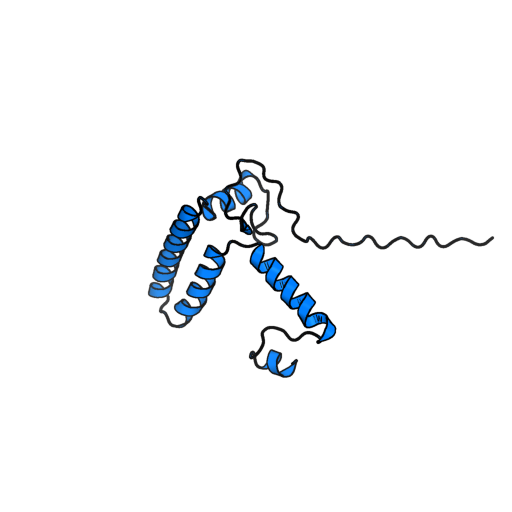00 78.69 102 ALA A CA 1
ATOM 796 C C . ALA A 1 102 ? 8.124 5.680 3.859 1.00 78.69 102 ALA A C 1
ATOM 798 O O . ALA A 1 102 ? 7.582 6.051 2.821 1.00 78.69 102 ALA A O 1
ATOM 799 N N . ALA A 1 103 ? 7.873 6.254 5.035 1.00 75.19 103 ALA A N 1
ATOM 800 C CA . ALA A 1 103 ? 6.927 7.357 5.217 1.00 75.19 103 ALA A CA 1
ATOM 801 C C . ALA A 1 103 ? 7.439 8.693 4.649 1.00 75.19 103 ALA A C 1
ATOM 803 O O . ALA A 1 103 ? 6.694 9.456 4.030 1.00 75.19 103 ALA A O 1
ATOM 804 N N . ASP A 1 104 ? 8.719 8.979 4.883 1.00 68.81 104 ASP A N 1
ATOM 805 C CA . ASP A 1 104 ? 9.313 10.289 4.620 1.00 68.81 104 ASP A CA 1
ATOM 806 C C . ASP A 1 104 ? 9.723 10.439 3.146 1.00 68.81 104 ASP A C 1
ATOM 808 O O . ASP A 1 104 ? 9.778 11.554 2.622 1.00 68.81 104 ASP A O 1
ATOM 812 N N . GLY A 1 105 ? 9.929 9.320 2.441 1.00 60.94 105 GLY A N 1
ATOM 813 C CA . GLY A 1 105 ? 10.401 9.315 1.057 1.00 60.94 105 GLY A CA 1
ATOM 814 C C . GLY A 1 105 ? 11.814 9.881 0.944 1.00 60.94 105 GLY A C 1
ATOM 815 O O . GLY A 1 105 ? 12.117 10.563 -0.025 1.00 60.94 105 GLY A O 1
ATOM 816 N N . LYS A 1 106 ? 12.651 9.646 1.960 1.00 58.84 106 LYS A N 1
ATOM 817 C CA . LYS A 1 106 ? 14.066 10.025 1.983 1.00 58.84 106 LYS A CA 1
ATOM 818 C C . LYS A 1 106 ? 14.911 8.763 1.951 1.00 58.84 106 LYS A C 1
ATOM 820 O O . LYS A 1 106 ? 14.700 7.870 2.769 1.00 58.84 106 LYS A O 1
ATOM 825 N N . THR A 1 107 ? 15.838 8.698 1.005 1.00 56.81 107 THR A N 1
ATOM 826 C CA . THR A 1 107 ? 16.836 7.636 0.903 1.00 56.81 107 THR A CA 1
ATOM 827 C C . THR A 1 107 ? 17.747 7.751 2.115 1.00 56.81 107 THR A C 1
ATOM 829 O O . THR A 1 107 ? 18.364 8.788 2.354 1.00 56.81 107 THR A O 1
ATOM 832 N N . THR A 1 108 ? 17.770 6.716 2.950 1.00 56.97 108 THR A N 1
ATOM 833 C CA . THR A 1 108 ? 18.675 6.686 4.095 1.00 56.97 108 THR A CA 1
ATOM 834 C C . THR A 1 108 ? 20.048 6.263 3.606 1.00 56.97 108 THR A C 1
ATOM 836 O O . THR A 1 108 ? 20.237 5.101 3.244 1.00 56.97 108 THR A O 1
ATOM 839 N N . GLU A 1 109 ? 21.021 7.172 3.622 1.00 49.84 109 GLU A N 1
ATOM 840 C CA . GLU A 1 109 ? 22.421 6.756 3.572 1.00 49.84 109 GLU A CA 1
ATOM 841 C C . GLU A 1 109 ? 22.691 5.795 4.743 1.00 49.84 109 GLU A C 1
ATOM 843 O O . GLU A 1 109 ? 22.152 5.967 5.839 1.00 49.84 109 GLU A O 1
ATOM 848 N N . LYS A 1 110 ? 23.434 4.724 4.441 1.00 42.81 110 LYS A N 1
ATOM 849 C CA . LYS A 1 110 ? 23.730 3.543 5.273 1.00 42.81 110 LYS A CA 1
ATOM 850 C C . LYS A 1 110 ? 23.501 3.726 6.784 1.00 42.81 110 LYS A C 1
ATOM 852 O O . L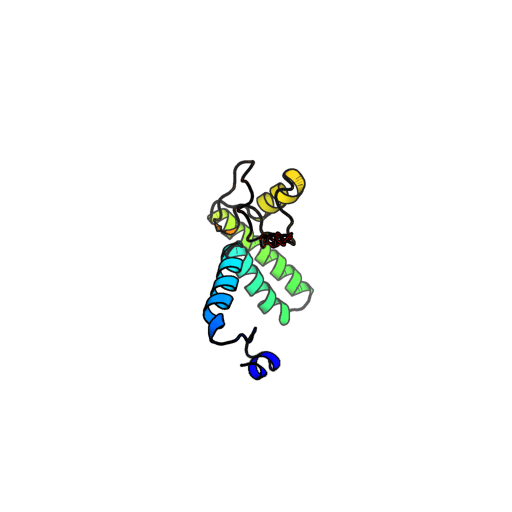YS A 1 110 ? 24.152 4.545 7.426 1.00 42.81 110 LYS A O 1
ATOM 857 N N . GLY A 1 111 ? 22.672 2.857 7.372 1.00 47.28 111 GLY A N 1
ATOM 858 C CA . GLY A 1 111 ? 22.601 2.699 8.832 1.00 47.28 111 GLY A CA 1
ATOM 859 C C . GLY A 1 111 ? 21.513 3.499 9.555 1.00 47.28 111 GLY A C 1
ATOM 860 O O . GLY A 1 111 ? 21.655 3.805 10.743 1.00 47.28 111 GLY A O 1
ATOM 861 N N . GLY A 1 112 ? 20.398 3.807 8.891 1.00 41.88 112 GLY A N 1
ATOM 862 C CA . GLY A 1 112 ? 19.216 4.334 9.571 1.00 41.88 112 GLY A CA 1
ATOM 863 C C . GLY A 1 112 ? 18.656 3.304 10.555 1.00 41.88 112 GLY A C 1
ATOM 864 O O . GLY A 1 112 ? 18.089 2.295 10.143 1.00 41.88 112 GLY A O 1
ATOM 865 N N . LYS A 1 113 ? 18.792 3.542 11.869 1.00 42.19 113 LYS A N 1
ATOM 866 C CA . LYS A 1 113 ? 18.124 2.707 12.883 1.00 42.19 113 LYS A CA 1
ATOM 867 C C . LYS A 1 113 ? 16.630 2.652 12.553 1.00 42.19 113 LYS A C 1
ATOM 869 O O . LYS A 1 113 ? 16.035 3.719 12.366 1.00 42.19 113 LYS A O 1
ATOM 874 N N . PRO A 1 114 ? 16.007 1.458 12.511 1.00 44.41 114 PRO A N 1
ATOM 875 C CA . PRO A 1 114 ? 14.585 1.363 12.257 1.00 44.41 114 PRO A CA 1
ATOM 876 C C . PRO A 1 114 ? 13.866 2.233 13.275 1.00 44.41 114 PRO A C 1
ATOM 878 O O . PRO A 1 114 ? 14.070 2.094 14.487 1.00 44.41 114 PRO A O 1
ATOM 881 N N . ARG A 1 115 ? 13.054 3.175 12.775 1.00 43.34 115 ARG A N 1
ATOM 882 C CA . ARG A 1 115 ? 12.110 3.908 13.615 1.00 43.34 115 ARG A CA 1
ATOM 883 C C . ARG A 1 115 ? 11.394 2.838 14.412 1.00 43.34 115 ARG A C 1
ATOM 885 O O . ARG A 1 115 ? 10.891 1.898 13.802 1.00 43.34 115 ARG A O 1
ATOM 892 N N . ALA A 1 116 ? 11.453 2.931 15.741 1.00 36.53 116 ALA A N 1
ATOM 893 C CA . ALA A 1 116 ? 10.875 1.924 16.610 1.00 36.53 116 ALA A CA 1
ATOM 894 C C . ALA A 1 116 ? 9.411 1.777 16.202 1.00 36.53 116 ALA A C 1
ATOM 896 O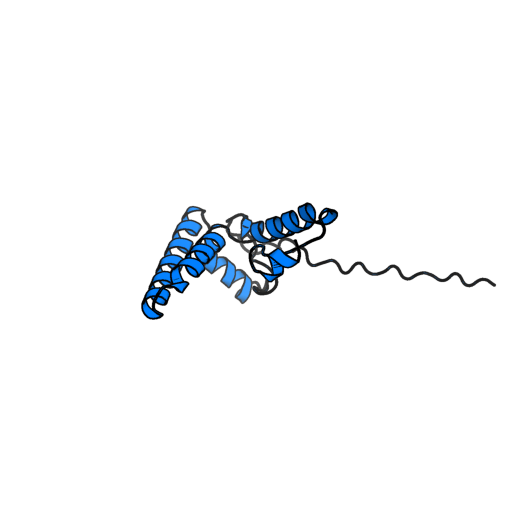 O . ALA A 1 116 ? 8.573 2.609 16.562 1.00 36.53 116 ALA A O 1
ATOM 897 N N . SER A 1 117 ? 9.131 0.746 15.399 1.00 36.75 117 SER A N 1
ATOM 898 C CA . SER A 1 117 ? 7.781 0.313 15.123 1.00 36.75 117 SER A CA 1
ATOM 899 C C . SER A 1 117 ? 7.148 0.172 16.492 1.00 36.75 117 SER A C 1
ATOM 901 O O . SER A 1 117 ? 7.822 -0.162 17.478 1.00 36.75 117 SER A O 1
ATOM 903 N N . ALA A 1 118 ? 5.868 0.493 16.597 1.00 37.56 118 ALA A N 1
ATOM 904 C CA . ALA A 1 118 ? 5.112 0.292 17.817 1.00 37.56 118 ALA A CA 1
ATOM 905 C C . ALA A 1 118 ? 4.956 -1.218 18.110 1.00 37.56 118 ALA A C 1
ATOM 907 O O . ALA A 1 118 ? 3.852 -1.711 18.329 1.00 37.56 118 ALA A O 1
ATOM 908 N N . ALA A 1 119 ? 6.062 -1.972 18.126 1.00 35.47 119 ALA A N 1
ATOM 909 C CA . ALA A 1 119 ? 6.290 -3.167 18.890 1.00 35.47 119 ALA A CA 1
ATOM 910 C C . ALA A 1 119 ? 5.789 -2.865 20.292 1.00 35.47 119 ALA A C 1
ATOM 912 O O . ALA A 1 119 ? 6.431 -2.211 21.115 1.00 35.47 119 ALA A O 1
ATOM 913 N N . ARG A 1 120 ? 4.546 -3.288 20.489 1.00 36.31 120 ARG A N 1
ATOM 914 C CA . ARG A 1 120 ? 3.833 -3.451 21.737 1.00 36.31 120 ARG A CA 1
ATOM 915 C C . ARG A 1 120 ? 4.855 -3.865 22.790 1.00 36.31 120 ARG A C 1
ATOM 917 O O . ARG A 1 120 ? 5.169 -5.048 22.901 1.00 36.31 120 ARG A O 1
ATOM 924 N N . LYS A 1 121 ? 5.402 -2.890 23.533 1.00 33.72 121 LYS A N 1
ATOM 925 C CA . LYS A 1 121 ? 6.217 -3.161 24.716 1.00 33.72 121 LYS A CA 1
ATOM 926 C C . LYS A 1 121 ? 5.346 -4.087 25.549 1.00 33.72 121 LYS A C 1
ATOM 928 O O . LYS A 1 121 ? 4.297 -3.656 26.035 1.00 33.72 121 LYS A O 1
ATOM 933 N N . LYS A 1 122 ? 5.715 -5.367 25.653 1.00 35.78 122 LYS A N 1
ATOM 934 C CA . LYS A 1 122 ? 5.163 -6.236 26.686 1.00 35.78 122 LYS A CA 1
ATOM 935 C C . LYS A 1 122 ? 5.495 -5.504 27.981 1.00 35.78 122 LYS A C 1
ATOM 937 O O . LYS A 1 122 ? 6.654 -5.468 28.380 1.00 35.78 122 LYS A O 1
ATOM 942 N N . LYS A 1 123 ? 4.515 -4.805 28.563 1.00 33.19 123 LYS A N 1
ATOM 943 C CA . LYS A 1 123 ? 4.658 -4.247 29.904 1.00 33.19 123 LYS A CA 1
ATOM 944 C C . LYS A 1 123 ? 4.959 -5.452 30.782 1.00 33.19 123 LYS A C 1
ATOM 946 O O . LYS A 1 123 ? 4.103 -6.319 30.928 1.00 33.19 123 LYS A O 1
ATOM 951 N N . ALA A 1 124 ? 6.189 -5.542 31.275 1.00 34.84 124 ALA A N 1
ATOM 952 C CA . ALA A 1 124 ? 6.525 -6.483 32.321 1.00 34.84 124 ALA A CA 1
ATOM 953 C C . ALA A 1 124 ? 5.564 -6.204 33.482 1.00 34.84 124 ALA A C 1
ATOM 955 O O . ALA A 1 124 ? 5.528 -5.091 34.009 1.00 34.84 124 ALA A O 1
ATOM 956 N N . SER A 1 125 ? 4.715 -7.176 33.807 1.00 31.95 125 SER A N 1
ATOM 957 C CA . SER A 1 125 ? 3.839 -7.103 34.969 1.00 31.95 125 SER A CA 1
ATOM 958 C C . SER A 1 125 ? 4.717 -6.926 36.214 1.00 31.95 125 SER A C 1
ATOM 960 O O . SER A 1 125 ? 5.636 -7.728 36.404 1.00 31.95 125 SER A O 1
ATOM 962 N N . PRO A 1 126 ? 4.497 -5.908 37.062 1.00 41.53 126 PRO A N 1
ATOM 963 C CA . PRO A 1 126 ? 5.279 -5.764 38.281 1.00 41.53 126 PRO A CA 1
ATOM 964 C C . PRO A 1 126 ? 4.976 -6.950 39.206 1.00 41.53 126 PRO A C 1
ATOM 966 O O . PRO A 1 126 ? 3.825 -7.179 39.582 1.00 41.53 126 PRO A O 1
ATOM 969 N N . LYS A 1 127 ? 6.010 -7.731 39.554 1.00 42.34 127 LYS A N 1
ATOM 970 C CA . LYS A 1 127 ? 5.930 -8.773 40.585 1.00 42.34 127 LYS A CA 1
ATOM 971 C C . LYS A 1 127 ? 5.422 -8.121 41.877 1.00 42.34 127 LYS A C 1
ATOM 973 O O . LYS A 1 127 ? 6.136 -7.321 42.478 1.00 42.34 127 LYS A O 1
ATOM 978 N N . LYS A 1 128 ? 4.205 -8.466 42.314 1.00 40.72 128 LYS A N 1
ATOM 979 C CA . LYS A 1 128 ? 3.732 -8.178 43.675 1.00 40.72 128 LYS A CA 1
ATOM 980 C C . LYS A 1 128 ? 4.720 -8.824 44.653 1.00 40.72 128 LYS A C 1
ATOM 982 O O . LYS A 1 128 ? 4.742 -10.045 44.786 1.00 40.72 128 LYS A O 1
ATOM 987 N N . ARG A 1 129 ? 5.543 -8.016 45.329 1.00 40.81 129 ARG A N 1
ATOM 988 C CA . ARG A 1 129 ? 6.218 -8.426 46.565 1.00 40.81 129 ARG A CA 1
ATOM 989 C C . ARG A 1 129 ? 5.121 -8.650 47.604 1.00 40.81 129 ARG A C 1
ATOM 991 O O . ARG A 1 129 ? 4.552 -7.695 48.120 1.00 40.81 129 ARG A O 1
ATOM 998 N N . VAL A 1 130 ? 4.778 -9.910 47.850 1.00 41.75 130 VAL A N 1
ATOM 999 C CA . VAL A 1 130 ? 3.941 -10.291 48.989 1.00 41.75 130 VAL A CA 1
ATOM 1000 C C . VAL A 1 130 ? 4.800 -10.101 50.235 1.00 41.75 130 VAL A C 1
ATOM 1002 O O . VAL A 1 130 ? 5.790 -10.806 50.422 1.00 41.75 130 VAL A O 1
ATOM 1005 N N . GLY A 1 131 ? 4.461 -9.096 51.042 1.00 38.81 131 GLY A N 1
ATOM 1006 C CA . GLY A 1 131 ? 5.037 -8.912 52.368 1.00 38.81 131 GLY A CA 1
ATOM 1007 C C . GLY A 1 131 ? 4.700 -10.119 53.237 1.00 38.81 131 GLY A C 1
ATOM 1008 O O . GLY A 1 131 ? 3.531 -10.460 53.414 1.00 38.81 131 GLY A O 1
ATOM 1009 N N . LYS A 1 132 ? 5.731 -10.787 53.751 1.00 39.06 132 LYS A N 1
ATOM 1010 C CA . LYS A 1 132 ? 5.596 -11.858 54.734 1.00 39.06 132 LYS A CA 1
ATOM 1011 C C . LYS A 1 132 ? 5.482 -11.186 56.104 1.00 39.06 132 LYS A C 1
ATOM 1013 O O . LYS A 1 132 ? 6.474 -10.686 56.618 1.00 39.06 132 LYS A O 1
ATOM 1018 N N . LYS A 1 133 ? 4.264 -11.129 56.654 1.00 38.81 133 LYS A N 1
ATOM 1019 C CA . LYS A 1 133 ? 4.045 -10.904 58.089 1.00 38.81 133 LYS A CA 1
ATOM 1020 C C . LYS A 1 133 ? 4.670 -12.076 58.851 1.00 38.81 133 LYS A C 1
ATOM 1022 O O . LYS A 1 133 ? 4.272 -13.218 58.615 1.00 38.81 133 LYS A O 1
ATOM 1027 N N . LYS A 1 134 ? 5.603 -11.782 59.746 1.00 38.19 134 LYS A N 1
ATOM 1028 C CA . LYS A 1 134 ? 5.775 -12.427 61.049 1.00 38.19 134 LYS A CA 1
ATOM 1029 C C . LYS A 1 134 ? 6.305 -11.365 61.995 1.00 38.19 134 LYS A C 1
ATOM 1031 O O . LYS A 1 134 ? 7.173 -10.595 61.533 1.00 38.19 134 LYS A O 1
#